Protein AF-A0A364N208-F1 (afdb_monomer)

InterPro domains:
  IPR002056 Protein import receptor MAS20 [PF02064] (14-140)
  IPR002056 Protein import receptor MAS20 [PIRSF037707] (5-140)
  IPR002056 Protein import receptor MAS20 [PR00351] (25-46)
  IPR002056 Protein import receptor MAS20 [PR00351] (81-103)
  IPR002056 Protein import receptor MAS20 [PR00351] (119-139)
  IPR002056 Protein import receptor MAS20 [PTHR12430] (9-140)
  IPR023392 Mitochondrial outer membrane translocase complex, Tom20 domain superfamily [G3DSA:1.20.960.10] (82-142)
  IPR023392 Mitochondrial outer membrane translocase complex, Tom20 domain superfamily [SSF47157] (77-140)

S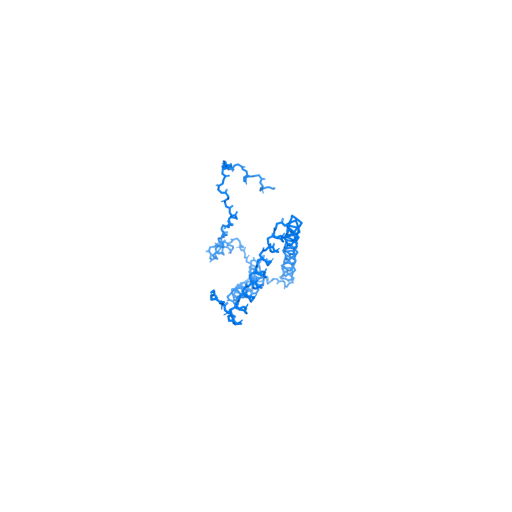olvent-accessible surface area (backbone atoms only — not comparable to full-atom values): 10044 Å² total; per-residue (Å²): 133,87,81,80,78,76,53,70,67,58,55,50,51,53,52,52,52,50,53,53,48,52,50,52,52,48,52,53,50,50,52,51,55,57,73,68,34,69,66,55,55,51,48,53,53,52,49,52,54,47,52,53,48,50,54,49,53,49,52,49,50,51,52,52,50,51,53,49,54,52,50,52,55,51,50,53,62,59,71,71,60,78,72,83,49,72,72,54,31,54,55,49,32,55,50,27,46,53,49,19,53,52,30,59,75,69,69,48,64,68,68,60,25,49,48,25,48,50,54,30,48,71,68,43,96,56,47,70,59,56,51,57,48,48,70,70,71,49,84,76,81,71,77,74,72,78,78,70,83,69,83,75,92,70,88,72,86,88,67,85,74,67,77,73,70,84,78,120

Foldseek 3Di:
DDDPDDDVVNVVVVVVVVVVVVVVVVVVVVVVVCVPDPVNVVVVVVVVVVVVVVVVVVVVVVVVVVVVVLVVLLVVLVVVPDDPDPVVLVVLLVVLQVVLVVCVVVVHDPSSSVSSVVNSLVSDPCNVVVVVVCVVPPDPPPPPPPPPPDPPPDDDDDDPPPVPPVPD

Mean predicted aligned error: 15.62 Å

Structure (mmCIF, N/CA/C/O backbone):
data_AF-A0A364N208-F1
#
_entry.id   AF-A0A364N208-F1
#
loop_
_atom_site.group_PDB
_atom_site.id
_atom_site.type_symbol
_atom_site.label_atom_id
_atom_site.label_alt_id
_atom_site.label_comp_id
_atom_site.label_asym_id
_atom_site.label_entity_id
_atom_site.label_seq_id
_atom_site.pdbx_PDB_ins_code
_atom_site.Cartn_x
_atom_site.Cartn_y
_atom_site.Cartn_z
_atom_site.occupancy
_atom_site.B_iso_or_equiv
_atom_site.auth_seq_id
_atom_site.auth_comp_id
_atom_site.auth_asym_id
_atom_site.auth_atom_id
_atom_site.pdbx_PDB_model_num
ATOM 1 N N . MET A 1 1 ? 58.138 6.896 -62.615 1.00 45.09 1 MET A N 1
ATOM 2 C CA . MET A 1 1 ? 56.776 6.759 -62.057 1.00 45.09 1 MET A CA 1
ATOM 3 C C . MET A 1 1 ? 56.851 5.708 -60.963 1.00 45.09 1 MET A C 1
ATOM 5 O O . MET A 1 1 ? 56.991 4.535 -61.278 1.00 45.09 1 MET A O 1
ATOM 9 N N . SER A 1 2 ? 56.922 6.116 -59.697 1.00 47.94 2 SER A N 1
ATOM 10 C CA . SER A 1 2 ? 57.030 5.168 -58.583 1.00 47.94 2 SER A CA 1
ATOM 11 C C . SER A 1 2 ? 55.681 4.480 -58.386 1.00 47.94 2 SER A C 1
ATOM 13 O O . SER A 1 2 ? 54.721 5.122 -57.970 1.00 47.94 2 SER A O 1
ATOM 15 N N . ASN A 1 3 ? 55.597 3.189 -58.714 1.00 60.81 3 ASN A N 1
ATOM 16 C CA . ASN A 1 3 ? 54.433 2.368 -58.396 1.00 60.81 3 ASN A CA 1
ATOM 17 C C . ASN A 1 3 ? 54.432 2.088 -56.891 1.00 60.81 3 ASN A C 1
ATOM 19 O O . ASN A 1 3 ? 55.186 1.250 -56.396 1.00 60.81 3 ASN A O 1
ATOM 23 N N . SER A 1 4 ? 53.593 2.813 -56.159 1.00 63.38 4 SER A N 1
ATOM 24 C CA .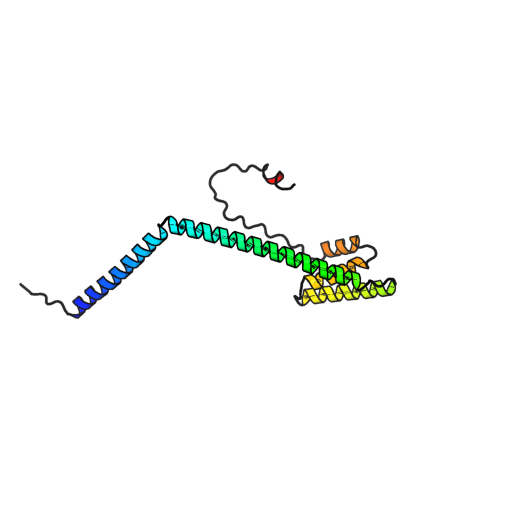 SER A 1 4 ? 53.337 2.592 -54.739 1.00 63.38 4 SER A CA 1
ATOM 25 C C . SER A 1 4 ? 52.598 1.264 -54.555 1.00 63.38 4 SER A C 1
ATOM 27 O O . SER A 1 4 ? 51.374 1.211 -54.647 1.00 63.38 4 SER A O 1
ATOM 29 N N . SER A 1 5 ? 53.330 0.173 -54.321 1.00 74.88 5 SER A N 1
ATOM 30 C CA . SER A 1 5 ? 52.723 -1.111 -53.956 1.00 74.88 5 SER A CA 1
ATOM 31 C C . SER A 1 5 ? 52.086 -0.992 -52.569 1.00 74.88 5 SER A C 1
ATOM 33 O O . SER A 1 5 ? 52.776 -0.797 -51.563 1.00 74.88 5 SER A O 1
ATOM 35 N N . LEU A 1 6 ? 50.755 -1.042 -52.515 1.00 76.88 6 LEU A N 1
ATOM 36 C CA . LEU A 1 6 ? 50.007 -0.986 -51.263 1.00 76.88 6 LEU A CA 1
ATOM 37 C C . LEU A 1 6 ? 50.235 -2.279 -50.476 1.00 76.88 6 LEU A C 1
ATOM 39 O O . LEU A 1 6 ? 50.063 -3.381 -50.995 1.00 76.88 6 LEU A O 1
ATOM 43 N N . LYS A 1 7 ? 50.606 -2.147 -49.198 1.00 85.62 7 LYS A N 1
ATOM 44 C CA . LYS A 1 7 ? 50.814 -3.304 -48.322 1.00 85.62 7 LYS A CA 1
ATOM 45 C C . LYS A 1 7 ? 49.480 -4.046 -48.135 1.00 85.62 7 LYS A C 1
ATOM 47 O O . LYS A 1 7 ? 48.461 -3.391 -47.904 1.00 85.62 7 LYS A O 1
ATOM 52 N N . PRO A 1 8 ? 49.466 -5.390 -48.131 1.00 86.44 8 PRO A N 1
ATOM 53 C CA . PRO A 1 8 ? 48.236 -6.169 -47.949 1.00 86.44 8 PRO A CA 1
ATOM 54 C C . PRO A 1 8 ? 47.525 -5.844 -46.625 1.00 86.44 8 PRO A C 1
ATOM 56 O O . PRO A 1 8 ? 46.301 -5.823 -46.572 1.00 86.44 8 PRO A O 1
ATOM 59 N N . SER A 1 9 ? 48.278 -5.480 -45.580 1.00 83.06 9 SER A N 1
ATOM 60 C CA . SER A 1 9 ? 47.727 -4.990 -44.307 1.00 83.06 9 SER A CA 1
ATOM 61 C C . SER A 1 9 ? 46.915 -3.696 -44.461 1.00 83.06 9 SER A C 1
ATOM 63 O O . SER A 1 9 ? 45.871 -3.553 -43.832 1.00 83.06 9 SER A O 1
ATOM 65 N N . THR A 1 10 ? 47.339 -2.775 -45.331 1.00 87.19 10 THR A N 1
ATOM 66 C CA . THR A 1 10 ? 46.607 -1.533 -45.615 1.00 87.19 10 THR A CA 1
ATOM 67 C C . THR A 1 10 ? 45.297 -1.827 -46.346 1.00 87.19 10 THR A C 1
ATOM 69 O O . THR A 1 10 ? 44.264 -1.262 -46.003 1.00 87.19 10 THR A O 1
ATOM 72 N N . ILE A 1 11 ? 45.311 -2.764 -47.297 1.00 87.38 11 ILE A N 1
ATOM 73 C CA . ILE A 1 11 ? 44.108 -3.207 -48.018 1.00 87.38 11 ILE A CA 1
ATOM 74 C C . ILE A 1 11 ? 43.132 -3.915 -47.058 1.00 87.38 11 ILE A C 1
ATOM 76 O O . ILE A 1 11 ? 41.927 -3.653 -47.085 1.00 87.38 11 ILE A O 1
ATOM 80 N N . ALA A 1 12 ? 43.645 -4.759 -46.158 1.00 89.38 12 ALA A N 1
ATOM 81 C CA . ALA A 1 12 ? 42.855 -5.426 -45.124 1.00 89.38 12 ALA A CA 1
ATOM 82 C C . ALA A 1 12 ? 42.233 -4.430 -44.127 1.00 89.38 12 ALA A C 1
ATOM 84 O O . ALA A 1 12 ? 41.058 -4.541 -43.791 1.00 89.38 12 ALA A O 1
ATOM 85 N N . ALA A 1 13 ? 42.983 -3.412 -43.696 1.00 91.44 13 ALA A N 1
ATOM 86 C CA . ALA A 1 13 ? 42.472 -2.386 -42.789 1.00 91.44 13 ALA A CA 1
ATOM 87 C C . ALA A 1 13 ? 41.362 -1.539 -43.436 1.00 91.44 13 ALA A C 1
ATOM 89 O O . ALA A 1 13 ? 40.341 -1.269 -42.804 1.00 91.44 13 ALA A O 1
ATOM 90 N N . ILE A 1 14 ? 41.524 -1.160 -44.708 1.00 92.50 14 ILE A N 1
ATOM 91 C CA . ILE A 1 14 ? 40.523 -0.378 -45.452 1.00 92.50 14 ILE A CA 1
ATOM 92 C C . ILE A 1 14 ? 39.245 -1.199 -45.686 1.00 92.50 14 ILE A C 1
ATOM 94 O O . ILE A 1 14 ? 38.136 -0.698 -45.491 1.00 92.50 14 ILE A O 1
ATOM 98 N N . SER A 1 15 ? 39.377 -2.471 -46.065 1.00 92.94 15 SER A N 1
ATOM 99 C CA . SER A 1 15 ? 38.221 -3.359 -46.263 1.00 92.94 15 SER A CA 1
ATOM 100 C C . SER A 1 15 ? 37.484 -3.651 -44.952 1.00 92.94 15 SER A C 1
ATOM 102 O O . SER A 1 15 ? 36.264 -3.524 -44.895 1.00 92.94 15 SER A O 1
ATOM 104 N N . ALA A 1 16 ? 38.198 -3.938 -43.862 1.00 94.19 16 ALA A N 1
ATOM 105 C CA . ALA A 1 16 ? 37.573 -4.117 -42.553 1.00 94.19 16 ALA A CA 1
ATOM 106 C C . ALA A 1 16 ? 36.871 -2.833 -42.070 1.00 94.19 16 ALA A C 1
ATOM 108 O O . ALA A 1 16 ? 35.726 -2.881 -41.617 1.00 94.19 16 ALA A O 1
ATOM 109 N N . GLY A 1 17 ? 37.517 -1.672 -42.223 1.00 95.50 17 GLY A N 1
ATOM 110 C CA . GLY A 1 17 ? 36.953 -0.379 -41.829 1.00 95.50 17 GLY A CA 1
ATOM 111 C C . GLY A 1 17 ? 35.680 -0.014 -42.598 1.00 95.50 17 GLY A C 1
ATOM 112 O O . GLY A 1 17 ? 34.718 0.477 -42.005 1.00 95.50 17 GLY A O 1
ATOM 113 N N . THR A 1 18 ? 35.631 -0.302 -43.900 1.00 95.88 18 THR A N 1
ATOM 114 C CA . THR A 1 18 ? 34.440 -0.054 -44.733 1.00 95.88 18 THR A CA 1
ATOM 115 C C . THR A 1 18 ? 33.279 -0.977 -44.375 1.00 95.88 18 THR A C 1
ATOM 117 O O . THR A 1 18 ? 32.148 -0.501 -44.286 1.00 95.88 18 THR A O 1
ATOM 120 N N . ILE A 1 19 ? 33.541 -2.254 -44.078 1.00 96.62 19 ILE A N 1
ATOM 121 C CA . ILE A 1 19 ? 32.506 -3.198 -43.628 1.00 96.62 19 ILE A CA 1
ATOM 122 C C . ILE A 1 19 ? 31.909 -2.747 -42.291 1.00 96.62 19 ILE A C 1
ATOM 124 O O . ILE A 1 19 ? 30.689 -2.630 -42.174 1.00 96.62 19 ILE A O 1
ATOM 128 N N . VAL A 1 20 ? 32.747 -2.438 -41.297 1.00 97.50 20 VAL A N 1
ATOM 129 C CA . VAL A 1 20 ? 32.278 -1.978 -39.977 1.00 97.50 20 VAL A CA 1
ATOM 130 C C . VAL A 1 20 ? 31.464 -0.691 -40.110 1.00 97.50 20 VAL A C 1
ATOM 132 O O . VAL A 1 20 ? 30.376 -0.584 -39.544 1.00 97.50 20 VAL A O 1
ATOM 135 N N . THR A 1 21 ? 31.943 0.263 -40.910 1.00 97.12 21 THR A N 1
ATOM 136 C CA . THR A 1 21 ? 31.233 1.527 -41.148 1.00 97.12 21 THR A CA 1
ATOM 137 C C . THR A 1 21 ? 29.896 1.298 -41.853 1.00 97.12 21 THR A C 1
ATOM 139 O O . THR A 1 21 ? 28.891 1.889 -41.462 1.00 97.12 21 THR A O 1
ATOM 142 N N . GLY A 1 22 ? 29.851 0.406 -42.847 1.00 97.38 22 GLY A N 1
ATOM 143 C CA . GLY A 1 22 ? 28.621 0.032 -43.544 1.00 97.38 22 GLY A CA 1
ATOM 144 C C . GLY A 1 22 ? 27.585 -0.605 -42.615 1.00 97.38 22 GLY A C 1
ATOM 145 O O . GLY A 1 22 ? 26.410 -0.241 -42.666 1.00 97.38 22 GLY A O 1
ATOM 146 N N . LEU A 1 23 ? 28.013 -1.492 -41.711 1.00 97.31 23 LEU A N 1
ATOM 147 C CA . LEU A 1 23 ? 27.133 -2.111 -40.715 1.00 97.31 23 LEU A CA 1
ATOM 148 C C . LEU A 1 23 ? 26.586 -1.090 -39.712 1.00 97.31 23 LEU A C 1
ATOM 150 O O . LEU A 1 23 ? 25.389 -1.098 -39.428 1.00 97.31 23 LEU A O 1
ATOM 154 N N . LEU A 1 24 ? 27.431 -0.186 -39.208 1.00 97.56 24 LEU A N 1
ATOM 155 C CA . LEU A 1 24 ? 27.001 0.876 -38.295 1.00 97.56 24 LEU A CA 1
ATOM 156 C C . LEU A 1 24 ? 26.032 1.851 -38.972 1.00 97.56 24 LEU A C 1
ATOM 158 O O . LEU A 1 24 ? 24.998 2.190 -38.395 1.00 97.56 24 LEU A O 1
ATOM 162 N N . ALA A 1 25 ? 26.324 2.258 -40.210 1.00 96.81 25 ALA A N 1
ATOM 163 C CA . ALA A 1 25 ? 25.441 3.113 -40.994 1.00 96.81 25 ALA A CA 1
ATOM 164 C C . ALA A 1 25 ? 24.083 2.437 -41.248 1.00 96.81 25 ALA A C 1
ATOM 166 O O . ALA A 1 25 ? 23.039 3.073 -41.093 1.00 96.81 25 ALA A O 1
ATOM 167 N N . TYR A 1 26 ? 24.076 1.139 -41.571 1.00 95.56 26 TYR A N 1
ATOM 168 C CA . TYR A 1 26 ? 22.840 0.379 -41.753 1.00 95.56 26 TYR A CA 1
ATOM 169 C C . TYR A 1 26 ? 22.052 0.228 -40.448 1.00 95.56 26 TYR A C 1
ATOM 171 O O . TYR A 1 26 ? 20.839 0.423 -40.448 1.00 95.56 26 TYR A O 1
ATOM 179 N N . ALA A 1 27 ? 22.718 -0.055 -39.325 1.00 95.88 27 ALA A N 1
ATOM 180 C CA . ALA A 1 27 ? 22.072 -0.140 -38.018 1.00 95.88 27 ALA A CA 1
ATOM 181 C C . ALA A 1 27 ? 21.419 1.195 -37.619 1.00 95.88 27 ALA A C 1
ATOM 183 O O . ALA A 1 27 ? 20.265 1.211 -37.186 1.00 95.88 27 ALA A O 1
ATOM 184 N N . ALA A 1 28 ? 22.115 2.318 -37.833 1.00 95.69 28 ALA A N 1
ATOM 185 C CA . ALA A 1 28 ? 21.576 3.654 -37.591 1.00 95.69 28 ALA A CA 1
ATOM 186 C C . ALA A 1 28 ? 20.379 3.972 -38.508 1.00 95.69 28 ALA A C 1
ATOM 188 O O . ALA A 1 28 ? 19.349 4.454 -38.032 1.00 95.69 28 ALA A O 1
ATOM 189 N N . TYR A 1 29 ? 20.473 3.658 -39.806 1.00 94.19 29 TYR A N 1
ATOM 190 C CA . TYR A 1 29 ? 19.366 3.821 -40.755 1.00 94.19 29 TYR A CA 1
ATOM 191 C C . TYR A 1 29 ? 18.151 2.968 -40.372 1.00 94.19 29 TYR A C 1
ATOM 193 O O . TYR A 1 29 ? 17.017 3.449 -40.387 1.00 94.19 29 TYR A O 1
ATOM 201 N N . PHE A 1 30 ? 18.377 1.706 -40.011 1.00 93.50 30 PHE A N 1
ATOM 202 C CA . PHE A 1 30 ? 17.318 0.783 -39.627 1.00 93.50 30 PHE A CA 1
ATOM 203 C C . PHE A 1 30 ? 16.607 1.243 -38.349 1.00 93.50 30 PHE A C 1
ATOM 205 O O . PHE A 1 30 ? 15.375 1.257 -38.304 1.00 93.50 30 PHE A O 1
ATOM 212 N N . ASP A 1 31 ? 17.356 1.695 -37.338 1.00 91.38 31 ASP A N 1
ATOM 213 C CA . ASP A 1 31 ? 16.768 2.244 -36.115 1.00 91.38 31 ASP A CA 1
ATOM 214 C C . ASP A 1 31 ? 15.987 3.541 -36.389 1.00 91.38 31 ASP A C 1
ATOM 216 O O . ASP A 1 31 ? 14.873 3.705 -35.887 1.00 91.38 31 ASP A O 1
ATOM 220 N N . TYR A 1 32 ? 16.493 4.419 -37.265 1.00 90.00 32 TYR A N 1
ATOM 221 C CA . TYR A 1 32 ? 15.770 5.613 -37.714 1.00 90.00 32 TYR A CA 1
ATOM 222 C C . TYR A 1 32 ? 14.461 5.258 -38.432 1.00 90.00 32 TYR A C 1
ATOM 224 O O . TYR A 1 32 ? 13.406 5.811 -38.110 1.00 90.00 32 TYR A O 1
ATOM 232 N N . LYS A 1 33 ? 14.493 4.310 -39.374 1.00 87.31 33 LYS A N 1
ATOM 233 C CA . LYS A 1 33 ? 13.303 3.857 -40.108 1.00 87.31 33 LYS A CA 1
ATOM 234 C C . LYS A 1 33 ? 12.261 3.258 -39.163 1.00 87.31 33 LYS A C 1
ATOM 236 O O . LYS A 1 33 ? 11.085 3.590 -39.269 1.00 87.31 33 LYS A O 1
ATOM 241 N N . ARG A 1 34 ? 12.693 2.445 -38.193 1.00 83.06 34 ARG A N 1
ATOM 242 C CA . ARG A 1 34 ? 11.816 1.851 -37.175 1.00 83.06 34 ARG A CA 1
ATOM 243 C C . ARG A 1 34 ? 11.177 2.903 -36.262 1.00 83.06 34 ARG A C 1
ATOM 245 O O . ARG A 1 34 ? 9.989 2.810 -35.971 1.00 83.06 34 ARG A O 1
ATOM 252 N N . ARG A 1 35 ? 11.934 3.909 -35.808 1.00 78.62 35 ARG A N 1
ATOM 253 C CA . ARG A 1 35 ? 11.428 4.957 -34.895 1.00 78.62 35 ARG A CA 1
ATOM 254 C C . ARG A 1 35 ? 10.464 5.940 -35.565 1.00 78.62 35 ARG A C 1
ATOM 256 O O . ARG A 1 35 ? 9.604 6.496 -34.881 1.00 78.62 35 ARG A O 1
ATOM 263 N N . ASN A 1 36 ? 10.590 6.150 -36.875 1.00 79.88 36 ASN A N 1
ATOM 264 C CA . ASN A 1 36 ? 9.735 7.067 -37.634 1.00 79.88 36 ASN A CA 1
ATOM 265 C C . ASN A 1 36 ? 8.495 6.402 -38.252 1.00 79.88 36 ASN A C 1
ATOM 267 O O . ASN A 1 36 ? 7.677 7.102 -38.849 1.00 79.88 36 ASN A O 1
ATOM 271 N N . ASP A 1 37 ? 8.309 5.089 -38.083 1.00 85.25 37 ASP A N 1
ATOM 272 C CA . ASP A 1 37 ? 7.117 4.398 -38.569 1.00 85.25 37 ASP A CA 1
ATOM 273 C C . ASP A 1 37 ? 5.866 4.802 -37.745 1.00 85.25 37 ASP A C 1
ATOM 275 O O . ASP A 1 37 ? 5.812 4.595 -36.522 1.00 85.25 37 ASP A O 1
ATOM 279 N N . PRO A 1 38 ? 4.828 5.385 -38.375 1.00 81.69 38 PRO A N 1
ATOM 280 C CA . PRO A 1 38 ? 3.611 5.801 -37.680 1.00 81.69 38 PRO A CA 1
ATOM 281 C C . PRO A 1 38 ? 2.798 4.619 -37.127 1.00 81.69 38 PRO A C 1
ATOM 283 O O . PRO A 1 38 ? 2.073 4.785 -36.142 1.00 81.69 38 PRO A O 1
ATOM 286 N N . GLY A 1 39 ? 2.907 3.432 -37.727 1.00 83.38 39 GLY A N 1
ATOM 287 C CA . GLY A 1 39 ? 2.285 2.197 -37.259 1.00 83.38 39 GLY A CA 1
ATOM 288 C C . GLY A 1 39 ? 2.865 1.738 -35.925 1.00 83.38 39 GLY A C 1
ATOM 289 O O . GLY A 1 39 ? 2.104 1.444 -35.003 1.00 83.38 39 GLY A O 1
ATOM 290 N N . PHE A 1 40 ? 4.190 1.788 -35.769 1.00 81.00 40 PHE A N 1
ATOM 291 C CA . PHE A 1 40 ? 4.864 1.423 -34.518 1.00 81.00 40 PHE A CA 1
ATOM 292 C C . PHE A 1 40 ? 4.442 2.328 -33.350 1.00 81.00 40 PHE A C 1
ATOM 294 O O . PHE A 1 40 ? 4.102 1.854 -32.266 1.00 81.00 40 PHE A O 1
ATOM 301 N N . ARG A 1 41 ? 4.341 3.643 -33.584 1.00 82.00 41 ARG A N 1
ATOM 302 C CA . ARG A 1 41 ? 3.866 4.599 -32.565 1.00 82.00 41 ARG A CA 1
ATOM 303 C C . ARG A 1 41 ? 2.407 4.362 -32.176 1.00 82.00 41 ARG A C 1
ATOM 305 O O . ARG A 1 41 ? 2.052 4.519 -31.008 1.00 82.00 41 ARG A O 1
ATOM 312 N N . LYS A 1 42 ? 1.551 4.003 -33.139 1.00 85.69 42 LYS A N 1
ATOM 313 C CA . LYS A 1 42 ? 0.149 3.642 -32.872 1.00 85.69 42 LYS A CA 1
ATOM 314 C C . LYS A 1 42 ? 0.055 2.362 -32.041 1.00 85.69 42 LYS A C 1
ATOM 316 O O . LYS A 1 42 ? -0.744 2.325 -31.110 1.00 85.69 42 LYS A O 1
ATOM 321 N N . GLN A 1 43 ? 0.880 1.358 -32.339 1.00 85.69 43 GLN A N 1
ATOM 322 C CA . GLN A 1 43 ? 0.947 0.121 -31.560 1.00 85.69 43 GLN A CA 1
ATOM 323 C C . GLN A 1 43 ? 1.422 0.389 -30.129 1.00 85.69 43 GLN A C 1
ATOM 325 O O . GLN A 1 43 ? 0.718 0.011 -29.204 1.00 85.69 43 GLN A O 1
ATOM 330 N N . LEU A 1 44 ? 2.505 1.150 -29.926 1.00 86.12 44 LEU A N 1
ATOM 331 C CA . LEU A 1 44 ? 2.975 1.517 -28.581 1.00 86.12 44 LEU A CA 1
ATOM 332 C C . LEU A 1 44 ? 1.909 2.236 -27.747 1.00 86.12 44 LEU A C 1
ATOM 334 O O . LEU A 1 44 ? 1.735 1.922 -26.577 1.00 86.12 44 LEU A O 1
ATOM 338 N N . LYS A 1 45 ? 1.159 3.171 -28.345 1.00 85.75 45 LYS A N 1
ATOM 339 C CA . LYS A 1 45 ? 0.044 3.844 -27.656 1.00 85.75 45 LYS A CA 1
ATOM 340 C C . LYS A 1 45 ? -1.100 2.888 -27.318 1.00 85.75 45 LYS A C 1
ATOM 342 O O . LYS A 1 45 ? -1.757 3.052 -26.294 1.00 85.75 45 LYS A O 1
ATOM 347 N N . LYS A 1 46 ? -1.384 1.924 -28.197 1.00 91.38 46 LYS A N 1
ATOM 348 C CA . LYS A 1 46 ? -2.427 0.919 -27.968 1.00 91.38 46 LYS A CA 1
ATOM 349 C C . LYS A 1 46 ? -2.024 -0.031 -26.841 1.00 91.38 46 LYS A C 1
ATOM 351 O O . LYS A 1 46 ? -2.846 -0.278 -25.965 1.00 91.38 46 LYS A O 1
ATOM 356 N N . GLU A 1 47 ? -0.780 -0.503 -26.853 1.00 88.62 47 GLU A N 1
ATOM 357 C CA . GLU A 1 47 ? -0.225 -1.362 -25.807 1.00 88.62 47 GLU A CA 1
ATOM 358 C C . GLU A 1 47 ? -0.131 -0.615 -24.474 1.00 88.62 47 GLU A C 1
ATOM 360 O O . GLU A 1 47 ? -0.651 -1.120 -23.488 1.00 88.62 47 GLU A O 1
ATOM 365 N N . SER A 1 48 ? 0.379 0.626 -24.434 1.00 86.81 48 SER A N 1
ATOM 366 C CA . SER A 1 48 ? 0.434 1.397 -23.178 1.00 86.81 48 SER A CA 1
ATOM 367 C C . SER A 1 48 ? -0.956 1.590 -22.576 1.00 86.81 48 SER A C 1
ATOM 369 O O . SER A 1 48 ? -1.160 1.338 -21.394 1.00 86.81 48 SER A O 1
ATOM 371 N N . LYS A 1 49 ? -1.950 1.946 -23.400 1.00 90.44 49 LYS A N 1
ATOM 372 C CA . LYS A 1 49 ? -3.337 2.095 -22.952 1.00 90.44 49 LYS A CA 1
ATOM 373 C C . LYS A 1 49 ? -3.929 0.772 -22.468 1.00 90.44 49 LYS A C 1
ATOM 375 O O . LYS A 1 49 ? -4.771 0.776 -21.573 1.00 90.44 49 LYS A O 1
ATOM 380 N N . ARG A 1 50 ? -3.542 -0.354 -23.072 1.00 90.12 50 ARG A N 1
ATOM 381 C CA . ARG A 1 50 ? -3.979 -1.685 -22.645 1.00 90.12 50 ARG A CA 1
ATOM 382 C C . ARG A 1 50 ? -3.358 -2.054 -21.303 1.00 90.12 50 ARG A C 1
ATOM 384 O O . ARG A 1 50 ? -4.106 -2.446 -20.420 1.00 90.12 50 ARG A O 1
ATOM 391 N N . THR A 1 51 ? -2.054 -1.855 -21.128 1.00 86.94 51 THR A N 1
ATOM 392 C CA . THR A 1 51 ? -1.359 -2.100 -19.858 1.00 86.94 51 THR A CA 1
ATOM 393 C C . THR A 1 51 ? -1.887 -1.195 -18.750 1.00 86.94 51 THR A C 1
ATOM 395 O O . THR A 1 51 ? -2.126 -1.666 -17.650 1.00 86.94 51 THR A O 1
ATOM 398 N N . GLU A 1 52 ? -2.156 0.082 -19.033 1.00 88.50 52 GLU A N 1
ATOM 399 C CA . GLU A 1 52 ? -2.775 0.993 -18.061 1.00 88.50 52 GLU A CA 1
ATOM 400 C C . GLU A 1 52 ? -4.188 0.551 -17.665 1.00 88.50 52 GLU A C 1
ATOM 402 O O . GLU A 1 52 ? -4.562 0.670 -16.503 1.00 88.50 52 GLU A O 1
ATOM 407 N N . ARG A 1 53 ? -4.991 0.054 -18.615 1.00 85.50 53 ARG A N 1
ATOM 408 C CA . ARG A 1 53 ? -6.322 -0.498 -18.319 1.00 85.50 53 ARG A CA 1
ATOM 409 C C . ARG A 1 53 ? -6.227 -1.769 -17.488 1.00 85.50 53 ARG A C 1
ATOM 411 O O . ARG A 1 53 ? -6.902 -1.848 -16.476 1.00 85.50 53 ARG A O 1
ATOM 418 N N . GLN A 1 54 ? -5.347 -2.692 -17.865 1.00 87.25 54 GLN A N 1
ATOM 419 C CA . GLN A 1 54 ? -5.104 -3.924 -17.116 1.00 87.25 54 GLN A CA 1
ATOM 420 C C . GLN A 1 54 ? -4.615 -3.623 -15.700 1.00 87.25 54 GLN A C 1
ATOM 422 O O . GLN A 1 54 ? -5.192 -4.128 -14.753 1.00 87.25 54 GLN A O 1
ATOM 427 N N . ALA A 1 55 ? -3.655 -2.713 -15.530 1.00 85.62 55 ALA A N 1
ATOM 428 C CA . ALA A 1 55 ? -3.178 -2.307 -14.210 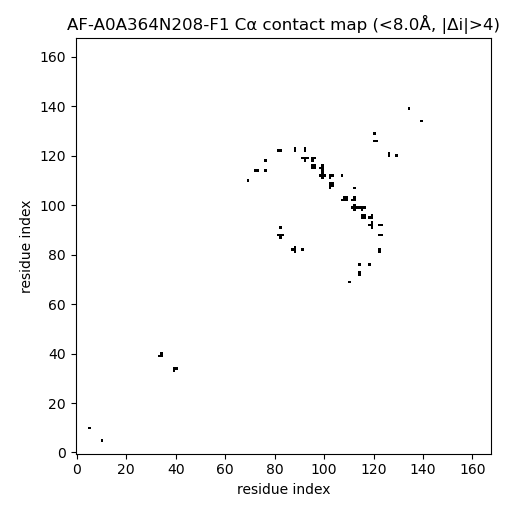1.00 85.62 55 ALA A CA 1
ATOM 429 C C . ALA A 1 55 ? -4.282 -1.660 -13.356 1.00 85.62 55 ALA A C 1
ATOM 431 O O . ALA A 1 55 ? -4.322 -1.859 -12.146 1.00 85.62 55 ALA A O 1
ATOM 432 N N . LYS A 1 56 ? -5.191 -0.886 -13.967 1.00 83.12 56 LYS A N 1
ATOM 433 C CA . LYS A 1 56 ? -6.353 -0.320 -13.265 1.00 83.12 56 LYS A CA 1
ATOM 434 C C . LYS A 1 56 ? -7.364 -1.392 -12.871 1.00 83.12 56 LYS A C 1
ATOM 436 O O . LYS A 1 56 ? -7.815 -1.380 -11.735 1.00 83.12 56 LYS A O 1
ATOM 441 N N . GLU A 1 57 ? -7.698 -2.295 -13.786 1.00 85.56 57 GLU A N 1
ATOM 442 C CA . GLU A 1 57 ? -8.613 -3.414 -13.541 1.00 85.56 57 GLU A CA 1
ATOM 443 C C . GLU A 1 57 ? -8.052 -4.356 -12.465 1.00 85.56 57 GLU A C 1
ATOM 445 O O . GLU A 1 57 ? -8.779 -4.748 -11.560 1.00 85.56 57 GLU A O 1
ATOM 450 N N . GLU A 1 58 ? -6.750 -4.652 -12.497 1.00 81.06 58 GLU A N 1
ATOM 451 C CA . GLU A 1 58 ? -6.048 -5.426 -11.469 1.00 81.06 58 GLU A CA 1
ATOM 452 C C . GLU A 1 58 ? -6.040 -4.699 -10.122 1.00 81.06 58 GLU A C 1
ATOM 454 O O . GLU A 1 58 ? -6.340 -5.314 -9.104 1.00 81.06 58 GLU A O 1
ATOM 459 N N . ALA A 1 59 ? -5.759 -3.393 -10.092 1.00 79.88 59 ALA A N 1
ATOM 460 C CA . ALA A 1 59 ? -5.806 -2.610 -8.858 1.00 79.88 59 ALA A CA 1
ATOM 461 C C . ALA A 1 59 ? -7.227 -2.532 -8.272 1.00 79.88 59 ALA A C 1
ATOM 463 O O . ALA A 1 59 ? -7.402 -2.590 -7.054 1.00 79.88 59 ALA A O 1
ATOM 464 N N . GLU A 1 60 ? -8.253 -2.420 -9.118 1.00 81.31 60 GLU A N 1
ATOM 465 C CA . GLU A 1 60 ? -9.653 -2.426 -8.692 1.00 81.31 60 GLU A CA 1
ATOM 466 C C . GLU A 1 60 ? -10.082 -3.809 -8.189 1.00 81.31 60 GLU A C 1
ATOM 468 O O . GLU A 1 60 ? -10.706 -3.902 -7.130 1.00 81.31 60 GLU A O 1
ATOM 473 N N . ALA A 1 61 ? -9.693 -4.883 -8.883 1.00 81.00 61 ALA A N 1
ATOM 474 C CA . ALA A 1 61 ? -9.941 -6.259 -8.464 1.00 81.00 61 ALA A CA 1
ATOM 475 C C . ALA A 1 61 ? -9.249 -6.571 -7.130 1.00 81.00 61 ALA A C 1
ATOM 477 O O . ALA A 1 61 ? -9.905 -7.037 -6.200 1.00 81.00 61 ALA A O 1
ATOM 478 N N . GLN A 1 62 ? -7.969 -6.217 -6.987 1.00 75.62 62 GLN A N 1
ATOM 479 C CA . GLN A 1 62 ? -7.227 -6.345 -5.730 1.00 75.62 62 GLN A CA 1
ATOM 480 C C . GLN A 1 62 ? -7.876 -5.521 -4.615 1.00 75.62 62 GLN A C 1
ATOM 482 O O . GLN A 1 62 ? -8.039 -6.010 -3.500 1.00 75.62 62 GLN A O 1
ATOM 487 N N . GLY A 1 63 ? -8.310 -4.291 -4.902 1.00 77.12 63 GLY A N 1
ATOM 488 C CA . GLY A 1 63 ? -9.029 -3.462 -3.937 1.00 77.12 63 GLY A CA 1
ATOM 489 C C . GLY A 1 63 ? -10.373 -4.069 -3.518 1.00 77.12 63 GLY A C 1
ATOM 490 O O . GLY A 1 63 ? -10.758 -3.977 -2.352 1.00 77.12 63 GLY A O 1
ATOM 491 N N . ALA A 1 64 ? -11.091 -4.711 -4.441 1.00 78.56 64 ALA A N 1
ATOM 492 C CA . ALA A 1 64 ? -12.339 -5.410 -4.152 1.00 78.56 64 ALA A CA 1
ATOM 493 C C . ALA A 1 64 ? -12.108 -6.684 -3.322 1.00 78.56 64 ALA A C 1
ATOM 495 O O . ALA A 1 64 ? -12.856 -6.928 -2.376 1.00 78.56 64 ALA A O 1
ATOM 496 N N . GLU A 1 65 ? -11.074 -7.466 -3.630 1.00 80.88 65 GLU A N 1
ATOM 497 C CA . G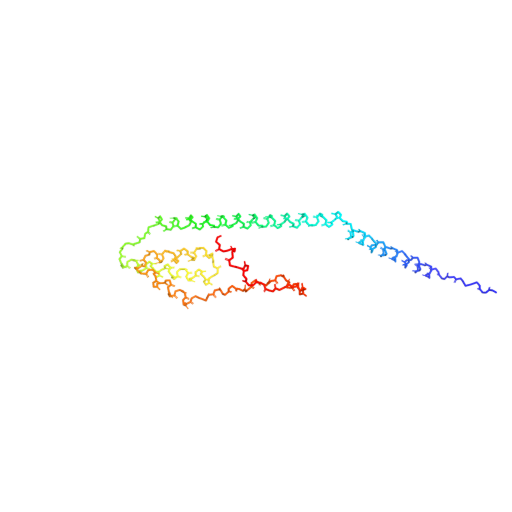LU A 1 65 ? -10.684 -8.652 -2.861 1.00 80.88 65 GLU A CA 1
ATOM 498 C C . GLU A 1 65 ? -10.220 -8.291 -1.450 1.00 80.88 65 GLU A C 1
ATOM 500 O O . GLU A 1 65 ? -10.715 -8.870 -0.486 1.00 80.88 65 GLU A O 1
ATOM 505 N N . GLN A 1 66 ? -9.377 -7.264 -1.300 1.00 76.88 66 GLN A N 1
ATOM 506 C CA . GLN A 1 66 ? -8.964 -6.754 0.011 1.00 76.88 66 GLN A CA 1
ATOM 507 C C . GLN A 1 66 ? -10.172 -6.309 0.840 1.00 76.88 66 GLN A C 1
ATOM 509 O O . GLN A 1 66 ? -10.292 -6.672 2.006 1.00 76.88 66 GLN A O 1
ATOM 514 N N . LYS A 1 67 ? -11.120 -5.575 0.240 1.00 77.38 67 LYS A N 1
ATOM 515 C CA . LYS A 1 67 ? -12.360 -5.181 0.930 1.00 77.38 67 LYS A CA 1
ATOM 516 C C . LYS A 1 67 ? -13.195 -6.385 1.365 1.00 77.38 67 LYS A C 1
ATOM 518 O O . LYS A 1 67 ? -13.789 -6.332 2.439 1.00 77.38 67 LYS A O 1
ATOM 523 N N . LYS A 1 68 ? -13.271 -7.444 0.551 1.00 82.12 68 LYS A N 1
ATOM 524 C CA . LYS A 1 68 ? -13.975 -8.685 0.914 1.00 82.12 68 LYS A CA 1
ATOM 525 C C . LYS A 1 68 ? -13.279 -9.399 2.072 1.00 82.12 68 LYS A C 1
ATOM 527 O O . LYS A 1 68 ? -13.951 -9.709 3.046 1.00 82.12 68 LYS A O 1
ATOM 532 N N . ALA A 1 69 ? -11.959 -9.565 2.004 1.00 81.44 69 ALA A N 1
ATOM 533 C CA . ALA A 1 69 ? -11.169 -10.190 3.063 1.00 81.44 69 ALA A CA 1
ATOM 534 C C . ALA A 1 69 ? -11.296 -9.436 4.397 1.00 81.44 69 ALA A C 1
ATOM 536 O O . ALA A 1 69 ? -11.521 -10.049 5.434 1.00 81.44 69 ALA A O 1
ATOM 537 N N . ILE A 1 70 ? -11.240 -8.097 4.367 1.00 82.31 70 ILE A N 1
ATOM 538 C CA . ILE A 1 70 ? -11.451 -7.263 5.559 1.00 82.31 70 ILE A CA 1
ATOM 539 C C . ILE A 1 70 ? -12.861 -7.470 6.125 1.00 82.31 70 ILE A C 1
ATOM 541 O O . ILE A 1 70 ? -13.013 -7.618 7.333 1.00 82.31 70 ILE A O 1
ATOM 545 N N . ARG A 1 71 ? -13.899 -7.494 5.276 1.00 81.44 71 ARG A N 1
ATOM 546 C CA . ARG A 1 71 ? -15.284 -7.718 5.730 1.00 81.44 71 ARG A CA 1
ATOM 547 C C . ARG A 1 71 ? -15.458 -9.082 6.387 1.00 81.44 71 ARG A C 1
ATOM 549 O O . ARG A 1 71 ? -16.020 -9.137 7.471 1.00 81.44 71 ARG A O 1
ATOM 556 N N . GLU A 1 72 ? -14.958 -10.140 5.757 1.00 80.69 72 GLU A N 1
ATOM 557 C CA . GLU A 1 72 ? -15.043 -11.499 6.295 1.00 80.69 72 GLU A CA 1
ATOM 558 C C . GLU A 1 72 ? -14.288 -11.621 7.626 1.00 80.69 72 GLU A C 1
ATOM 560 O O . GLU A 1 72 ? -14.788 -12.211 8.580 1.00 80.69 72 GLU A O 1
ATOM 565 N N . ALA A 1 73 ? -13.102 -11.017 7.727 1.00 78.50 73 ALA A N 1
ATOM 566 C CA . ALA A 1 73 ? -12.324 -11.064 8.957 1.00 78.50 73 ALA A CA 1
ATOM 567 C C . ALA A 1 73 ? -12.991 -10.275 10.101 1.00 78.50 73 ALA A C 1
ATOM 569 O O . ALA A 1 73 ? -12.944 -10.699 11.254 1.00 78.50 73 ALA A O 1
ATOM 570 N N . VAL A 1 74 ? -13.673 -9.167 9.784 1.00 77.62 74 VAL A N 1
ATOM 571 C CA . VAL A 1 74 ? -14.499 -8.425 10.749 1.00 77.62 74 VAL A CA 1
ATOM 572 C C . VAL A 1 74 ? -15.738 -9.223 11.160 1.00 77.62 74 VAL A C 1
ATOM 574 O O . VAL A 1 74 ? -16.109 -9.198 12.330 1.00 77.62 74 VAL A O 1
ATOM 577 N N . GLU A 1 75 ? -16.395 -9.920 10.234 1.00 76.88 75 GLU A N 1
ATOM 578 C CA . GLU A 1 75 ? -17.553 -10.774 10.535 1.00 76.88 75 GLU A CA 1
ATOM 579 C C . GLU A 1 75 ? -17.156 -11.906 11.489 1.00 76.88 75 GLU A C 1
ATOM 581 O O . GLU A 1 75 ? -17.741 -12.032 12.561 1.00 76.88 75 GLU A O 1
ATOM 586 N N . ARG A 1 76 ? -16.048 -12.595 11.198 1.00 74.81 76 ARG A N 1
ATOM 587 C CA . ARG A 1 76 ? -15.467 -13.616 12.080 1.00 74.81 76 ARG A CA 1
ATOM 588 C C . ARG A 1 76 ? -15.153 -13.083 13.480 1.00 74.81 76 ARG A C 1
ATOM 590 O O . ARG A 1 76 ? -15.468 -13.733 14.469 1.00 74.81 76 ARG A O 1
ATOM 597 N N . ALA A 1 77 ? -14.581 -11.882 13.572 1.00 75.19 77 ALA A N 1
ATOM 598 C CA . ALA A 1 77 ? -14.307 -11.241 14.856 1.00 75.19 77 ALA A CA 1
ATOM 599 C C . ALA A 1 77 ? -15.582 -10.849 15.628 1.00 75.19 77 ALA A C 1
ATOM 601 O O . ALA A 1 77 ? -15.527 -10.711 16.845 1.00 75.19 77 ALA A O 1
ATOM 602 N N . ASN A 1 78 ? -16.722 -10.649 14.954 1.00 74.19 78 ASN A N 1
ATOM 603 C CA . ASN A 1 78 ? -18.006 -10.437 15.627 1.00 74.19 78 ASN A CA 1
ATOM 604 C C . ASN A 1 78 ? -18.636 -11.763 16.091 1.00 74.19 78 ASN A C 1
ATOM 606 O O . ASN A 1 78 ? -19.283 -11.776 17.139 1.00 74.19 78 ASN A O 1
ATOM 610 N N . ASP A 1 79 ? -18.428 -12.857 15.353 1.00 69.81 79 ASP A N 1
ATOM 611 C CA . ASP A 1 79 ? -18.946 -14.191 15.694 1.00 69.81 79 ASP A CA 1
ATOM 612 C C . ASP A 1 79 ? -18.256 -14.816 16.918 1.00 69.81 79 ASP A C 1
ATOM 614 O O . ASP A 1 79 ? -18.893 -15.547 17.676 1.00 69.81 79 ASP A O 1
ATOM 618 N N . GLU A 1 80 ? -16.973 -14.505 17.147 1.00 68.94 80 GLU A N 1
ATOM 619 C CA . GLU A 1 80 ? -16.201 -14.956 18.322 1.00 68.94 80 GLU A CA 1
ATOM 620 C C . GLU A 1 80 ? -16.809 -14.484 19.657 1.00 68.94 80 GLU A C 1
ATOM 622 O O . GLU A 1 80 ? -16.586 -15.106 20.697 1.00 68.94 80 GLU A O 1
ATOM 627 N N . GLY A 1 81 ? -17.651 -13.447 19.618 1.00 67.31 81 GLY A N 1
ATOM 628 C CA . GLY A 1 81 ? -18.337 -12.913 20.784 1.00 67.31 81 GLY A CA 1
ATOM 629 C C . GLY A 1 81 ? -17.419 -12.078 21.679 1.00 67.31 81 GLY A C 1
ATOM 630 O O . GLY A 1 81 ? -16.209 -12.267 21.741 1.00 67.31 81 GLY A O 1
ATOM 631 N N . PHE A 1 82 ? -18.015 -11.120 22.387 1.00 76.88 82 PHE A N 1
ATOM 632 C CA . PHE A 1 82 ? -17.290 -10.215 23.279 1.00 76.88 82 PHE A CA 1
ATOM 633 C C . PHE A 1 82 ? -17.628 -10.525 24.743 1.00 76.88 82 PHE A C 1
ATOM 635 O O . PHE A 1 82 ? -18.802 -10.802 25.035 1.00 76.88 82 PHE A O 1
ATOM 642 N N . PRO A 1 83 ?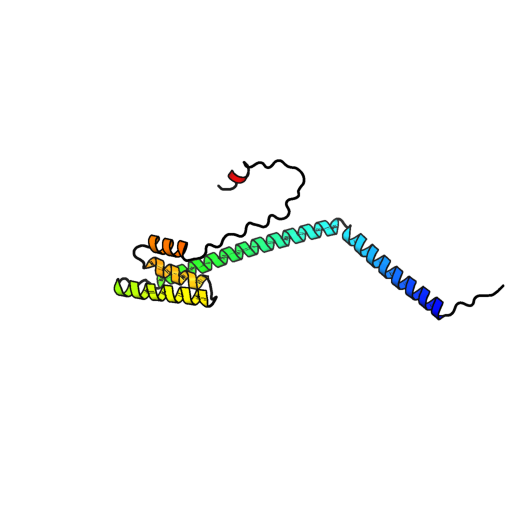 -16.648 -10.459 25.666 1.00 76.56 83 PRO A N 1
ATOM 643 C CA . PRO A 1 83 ? -16.921 -10.579 27.093 1.00 76.56 83 PRO A CA 1
ATOM 644 C C . PRO A 1 83 ? -17.903 -9.484 27.525 1.00 76.56 83 PRO A C 1
ATOM 646 O O . PRO A 1 83 ? -17.862 -8.357 27.029 1.00 76.56 83 PRO A O 1
ATOM 649 N N . LYS A 1 84 ? -18.846 -9.840 28.404 1.00 70.88 84 LYS A N 1
ATOM 650 C CA . LYS A 1 84 ? -19.904 -8.931 28.886 1.00 70.88 84 LYS A CA 1
ATOM 651 C C . LYS A 1 84 ? -19.653 -8.428 30.304 1.00 70.88 84 LYS A C 1
ATOM 653 O O . LYS A 1 84 ? -20.322 -7.485 30.721 1.00 70.88 84 LYS A O 1
ATOM 658 N N . ASP A 1 85 ? -18.744 -9.067 31.035 1.00 82.25 85 ASP A N 1
ATOM 659 C CA . ASP A 1 85 ? -18.374 -8.656 32.383 1.00 82.25 85 ASP A CA 1
ATOM 660 C C . ASP A 1 85 ? -17.400 -7.465 32.318 1.00 82.25 85 ASP A C 1
ATOM 662 O O . ASP A 1 85 ? -16.433 -7.531 31.555 1.00 82.25 85 ASP A O 1
ATOM 666 N N . PRO A 1 86 ? -17.634 -6.371 33.066 1.00 76.31 86 PRO A N 1
ATOM 667 C CA . PRO A 1 86 ? -16.740 -5.215 33.082 1.00 76.31 86 PRO A CA 1
ATOM 668 C C . PRO A 1 86 ? -15.283 -5.553 33.437 1.00 76.31 86 PRO A C 1
ATOM 670 O O . PRO A 1 86 ? -14.386 -4.965 32.835 1.00 76.31 86 PRO A O 1
ATOM 673 N N . GLU A 1 87 ? -15.021 -6.503 34.343 1.00 79.56 87 GLU A N 1
ATOM 674 C CA . GLU A 1 87 ? -13.640 -6.880 34.695 1.00 79.56 87 GLU A CA 1
ATOM 675 C C . GLU A 1 87 ? -12.950 -7.635 33.545 1.00 79.56 87 GLU A C 1
ATOM 677 O O . GLU A 1 87 ? -11.787 -7.382 33.218 1.00 79.56 87 GLU A O 1
ATOM 682 N N . GLU A 1 88 ? -13.680 -8.525 32.867 1.00 82.12 88 GLU A N 1
ATOM 683 C CA . GLU A 1 88 ? -13.168 -9.269 31.709 1.00 82.12 88 GLU A CA 1
ATOM 684 C C . GLU A 1 88 ? -12.993 -8.373 30.474 1.00 82.12 88 GLU A C 1
ATOM 686 O O . GLU A 1 88 ? -12.077 -8.583 29.679 1.00 82.12 88 GLU A O 1
ATOM 691 N N . VAL A 1 89 ? -13.840 -7.351 30.319 1.00 85.19 89 VAL A N 1
ATOM 692 C CA . VAL A 1 89 ? -13.765 -6.363 29.234 1.00 85.19 89 VAL A CA 1
ATOM 693 C C . VAL A 1 89 ? -12.480 -5.544 29.311 1.00 85.19 89 VAL A C 1
ATOM 695 O O . VAL A 1 89 ? -11.823 -5.352 28.286 1.00 85.19 89 VAL A O 1
ATOM 698 N N . GLU A 1 90 ? -12.091 -5.086 30.503 1.00 85.31 90 GLU A N 1
ATOM 699 C CA . GLU A 1 90 ? -10.846 -4.331 30.685 1.00 85.31 90 GLU A CA 1
ATOM 700 C C . GLU A 1 90 ? -9.615 -5.194 30.379 1.00 85.31 90 GLU A C 1
ATOM 702 O O . GLU A 1 90 ? -8.713 -4.760 29.657 1.00 85.31 90 GLU A O 1
ATOM 707 N N . ALA A 1 91 ? -9.598 -6.443 30.856 1.00 86.94 91 ALA A N 1
ATOM 708 C CA . ALA A 1 91 ? -8.515 -7.382 30.571 1.00 86.94 91 ALA A CA 1
ATOM 709 C C . ALA A 1 91 ? -8.411 -7.701 29.068 1.00 86.94 91 ALA A C 1
ATOM 711 O O . ALA A 1 91 ? -7.319 -7.658 28.493 1.00 86.94 91 ALA A O 1
ATOM 712 N N . TYR A 1 92 ? -9.549 -7.962 28.420 1.00 87.75 92 TYR A N 1
ATOM 713 C CA . TYR A 1 92 ? -9.628 -8.234 26.987 1.00 87.75 92 TYR A CA 1
ATOM 714 C C . TYR A 1 92 ? -9.165 -7.035 26.151 1.00 87.75 92 TYR A C 1
ATOM 716 O O . TYR A 1 92 ? -8.377 -7.191 25.218 1.00 87.75 92 TYR A O 1
ATOM 724 N N . PHE A 1 93 ? -9.575 -5.821 26.527 1.00 89.25 93 PHE A N 1
ATOM 725 C CA . PHE A 1 93 ? -9.131 -4.586 25.887 1.00 89.25 93 PHE A CA 1
ATOM 726 C C . PHE A 1 93 ? -7.605 -4.434 25.929 1.00 89.25 93 PHE A C 1
ATOM 728 O O . PHE A 1 93 ? -6.974 -4.209 24.894 1.00 89.25 93 PHE A O 1
ATOM 735 N N . MET A 1 94 ? -7.000 -4.593 27.109 1.00 89.81 94 MET A N 1
ATOM 736 C CA . MET A 1 94 ? -5.550 -4.458 27.276 1.00 89.81 94 MET A CA 1
ATOM 737 C C . MET A 1 94 ? -4.784 -5.518 26.478 1.00 89.81 94 MET A C 1
ATOM 739 O O . MET A 1 94 ? -3.737 -5.220 25.899 1.00 89.81 94 MET A O 1
ATOM 743 N N . GLN A 1 95 ? -5.318 -6.740 26.407 1.00 91.06 95 GLN A N 1
ATOM 744 C CA . GLN A 1 95 ? -4.743 -7.818 25.610 1.00 91.06 95 GLN A CA 1
ATOM 745 C C . GLN A 1 95 ? -4.781 -7.507 24.108 1.00 91.06 95 GLN A C 1
ATOM 747 O O . GLN A 1 95 ? -3.753 -7.636 23.444 1.00 91.06 95 GLN A O 1
ATOM 752 N N . GLU A 1 96 ? -5.930 -7.096 23.566 1.00 91.31 96 GLU A N 1
ATOM 753 C CA . GLU A 1 96 ? -6.078 -6.789 22.137 1.00 91.31 96 GLU A CA 1
ATOM 754 C C . GLU A 1 96 ? -5.209 -5.591 21.726 1.00 91.31 96 GLU A C 1
ATOM 756 O O . GLU A 1 96 ? -4.535 -5.644 20.698 1.00 91.31 96 GLU A O 1
ATOM 761 N N . VAL A 1 97 ? -5.126 -4.537 22.549 1.00 90.69 97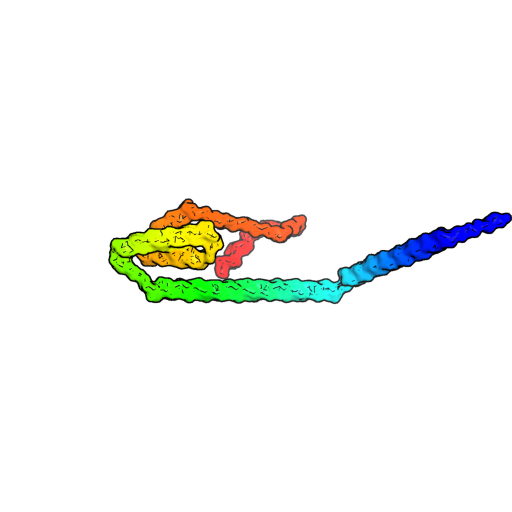 VAL A N 1
ATOM 762 C CA . VAL A 1 97 ? -4.237 -3.393 22.272 1.00 90.69 97 VAL A CA 1
ATOM 763 C C . VAL A 1 97 ? -2.768 -3.823 22.272 1.00 90.69 97 VAL A C 1
ATOM 765 O O . VAL A 1 97 ? -2.044 -3.505 21.328 1.00 90.69 97 VAL A O 1
ATOM 768 N N . ALA A 1 98 ? -2.328 -4.601 23.266 1.00 92.31 98 ALA A N 1
ATOM 769 C CA . ALA A 1 98 ? -0.952 -5.096 23.324 1.00 92.31 98 ALA A CA 1
ATOM 770 C C . ALA A 1 98 ? -0.611 -6.027 22.144 1.00 92.31 98 ALA A C 1
ATOM 772 O O . ALA A 1 98 ? 0.494 -5.962 21.598 1.00 92.31 98 ALA A O 1
ATOM 773 N N . GLN A 1 99 ? -1.552 -6.881 21.720 1.00 91.00 99 GLN A N 1
ATOM 774 C CA . GLN A 1 99 ? -1.382 -7.724 20.534 1.00 91.00 99 GLN A CA 1
ATOM 775 C C . GLN A 1 99 ? -1.294 -6.890 19.252 1.00 91.00 99 GLN A C 1
ATOM 777 O O . GLN A 1 99 ? -0.357 -7.085 18.475 1.00 91.00 99 GLN A O 1
ATOM 782 N N . GLY A 1 100 ? -2.206 -5.933 19.058 1.00 90.81 100 GLY A N 1
ATOM 783 C CA . GLY A 1 100 ? -2.214 -5.041 17.899 1.00 90.81 100 GLY A CA 1
ATOM 784 C C . GLY A 1 100 ? -0.923 -4.229 17.782 1.00 90.81 100 GLY A C 1
ATOM 785 O O . GLY A 1 100 ? -0.297 -4.203 16.722 1.00 90.81 100 GLY A O 1
ATOM 786 N N . GLU A 1 101 ? -0.451 -3.639 18.883 1.00 90.06 101 GLU A N 1
ATOM 787 C CA . GLU A 1 101 ? 0.829 -2.920 18.924 1.00 90.06 101 GLU A CA 1
ATOM 788 C C . GLU A 1 101 ? 2.022 -3.841 18.637 1.00 90.06 101 GLU A C 1
ATOM 790 O O . GLU A 1 101 ? 2.923 -3.481 17.873 1.00 90.06 101 GLU A O 1
ATOM 795 N N . GLY A 1 102 ? 2.012 -5.060 19.184 1.00 91.12 102 GLY A N 1
ATOM 796 C CA . GLY A 1 102 ? 3.032 -6.067 18.909 1.00 91.12 102 GLY A CA 1
ATOM 797 C C . GLY A 1 102 ? 3.085 -6.486 17.435 1.00 91.12 102 GLY A C 1
ATOM 798 O O . GLY A 1 102 ? 4.175 -6.691 16.897 1.00 91.12 102 GLY A O 1
ATOM 799 N N . MET A 1 103 ? 1.936 -6.589 16.759 1.00 88.81 103 MET A N 1
ATOM 800 C CA . MET A 1 103 ? 1.863 -6.889 15.323 1.00 88.81 103 MET A CA 1
ATOM 801 C C . MET A 1 103 ? 2.406 -5.737 14.471 1.00 88.81 103 MET A C 1
ATOM 803 O O . MET A 1 103 ? 3.183 -5.980 13.544 1.00 88.81 103 MET A O 1
ATOM 807 N N . VAL A 1 104 ? 2.086 -4.487 14.830 1.00 87.56 104 VAL A N 1
ATOM 808 C CA . VAL A 1 104 ? 2.616 -3.290 14.152 1.00 87.56 104 VAL A CA 1
ATOM 809 C C . VAL A 1 104 ? 4.139 -3.214 14.279 1.00 87.56 104 VAL A C 1
ATOM 811 O O . VAL A 1 104 ? 4.827 -2.971 13.289 1.00 87.56 104 VAL A O 1
ATOM 814 N N . GLN A 1 105 ? 4.693 -3.477 15.467 1.00 87.00 105 GLN A N 1
ATOM 815 C CA . GLN A 1 105 ? 6.146 -3.451 15.688 1.00 87.00 105 GLN A CA 1
ATOM 816 C C . GLN A 1 105 ? 6.894 -4.536 14.904 1.00 87.00 105 GLN A C 1
ATOM 818 O O . GLN A 1 105 ? 8.016 -4.310 14.454 1.00 87.00 105 GLN A O 1
ATOM 823 N N . LYS A 1 106 ? 6.281 -5.711 14.727 1.00 87.44 106 LYS A N 1
ATOM 824 C CA . LYS A 1 106 ? 6.862 -6.824 13.961 1.00 87.44 106 LYS A CA 1
ATOM 825 C C . LYS A 1 106 ? 6.764 -6.628 12.444 1.00 87.44 106 LYS A C 1
ATOM 827 O O . LYS A 1 106 ? 7.351 -7.418 11.710 1.00 87.44 106 LYS A O 1
ATOM 832 N N . GLY A 1 107 ? 6.037 -5.609 11.977 1.00 80.75 107 GLY A N 1
ATOM 833 C CA . GLY A 1 107 ? 5.738 -5.423 10.557 1.00 80.75 107 GLY A CA 1
ATOM 834 C C . GLY A 1 107 ? 4.868 -6.546 9.986 1.00 80.75 107 GLY A C 1
ATOM 835 O O . GLY A 1 107 ? 5.025 -6.897 8.819 1.00 80.75 107 GLY A O 1
ATOM 836 N N . ALA A 1 108 ? 4.014 -7.143 10.824 1.00 78.31 108 ALA A N 1
ATOM 837 C CA . ALA A 1 108 ? 3.085 -8.197 10.429 1.00 78.31 108 ALA A CA 1
ATOM 838 C C . ALA A 1 108 ? 1.903 -7.632 9.615 1.00 78.31 108 ALA A C 1
ATOM 840 O O . ALA A 1 108 ? 1.853 -6.441 9.298 1.00 78.31 108 ALA A O 1
ATOM 841 N N . ASP A 1 109 ? 0.944 -8.490 9.267 1.00 81.88 109 ASP A N 1
ATOM 842 C CA . ASP A 1 109 ? -0.202 -8.122 8.441 1.00 81.88 109 ASP A CA 1
ATOM 843 C C . ASP A 1 109 ? -1.007 -6.961 9.050 1.00 81.88 109 ASP A C 1
ATOM 845 O O . ASP A 1 109 ? -1.638 -7.077 10.101 1.00 81.88 109 ASP A O 1
ATOM 849 N N . ASN A 1 110 ? -1.034 -5.827 8.339 1.00 84.75 110 ASN A N 1
ATOM 850 C CA . ASN A 1 110 ? -1.730 -4.609 8.777 1.00 84.75 110 ASN A CA 1
ATOM 851 C C . ASN A 1 110 ? -3.227 -4.840 9.041 1.00 84.75 110 ASN A C 1
ATOM 853 O O . ASN A 1 110 ? -3.831 -4.142 9.852 1.00 84.75 110 ASN A O 1
ATOM 857 N N . VAL A 1 111 ? -3.832 -5.800 8.334 1.00 84.81 111 VAL A N 1
ATOM 858 C CA . VAL A 1 111 ? -5.247 -6.155 8.491 1.00 84.81 111 VAL A CA 1
ATOM 859 C C . VAL A 1 111 ? -5.488 -6.828 9.840 1.00 84.81 111 VAL A C 1
ATOM 861 O O . VAL A 1 111 ? -6.464 -6.505 10.509 1.00 84.81 111 VAL A O 1
ATOM 864 N N . GLU A 1 112 ? -4.589 -7.711 10.268 1.00 82.94 112 GLU A N 1
ATOM 865 C CA . GLU A 1 112 ? -4.714 -8.429 11.536 1.00 82.94 112 GLU A CA 1
ATOM 866 C C . GLU A 1 112 ? -4.482 -7.495 12.727 1.00 82.94 112 GLU A C 1
ATOM 868 O O . GLU A 1 112 ? -5.289 -7.456 13.653 1.00 82.94 112 GLU A O 1
ATOM 873 N N . ALA A 1 113 ? -3.475 -6.621 12.631 1.00 88.31 113 ALA A N 1
ATOM 874 C CA . ALA A 1 113 ? -3.270 -5.561 13.613 1.00 88.31 113 ALA A CA 1
ATOM 875 C C . ALA A 1 113 ? -4.501 -4.641 13.733 1.00 88.31 113 ALA A C 1
ATOM 877 O O . ALA A 1 113 ? -4.926 -4.297 14.836 1.00 88.31 113 ALA A O 1
ATOM 878 N N . ALA A 1 114 ? -5.115 -4.264 12.603 1.00 88.12 114 ALA A N 1
ATOM 879 C CA . ALA A 1 114 ? -6.329 -3.448 12.593 1.00 88.12 114 ALA A CA 1
ATOM 880 C C . ALA A 1 114 ? -7.540 -4.161 13.223 1.00 88.12 114 ALA A C 1
ATOM 882 O O . ALA A 1 114 ? -8.374 -3.496 13.842 1.00 88.12 114 ALA A O 1
ATOM 883 N N . LEU A 1 115 ? -7.641 -5.490 13.106 1.00 87.19 115 LEU A N 1
ATOM 884 C CA . LEU A 1 115 ? -8.702 -6.273 13.749 1.00 87.19 115 LEU A CA 1
ATOM 885 C C . LEU A 1 115 ? -8.587 -6.255 15.275 1.00 87.19 115 LEU A C 1
ATOM 887 O O . LEU A 1 115 ? -9.609 -6.110 15.945 1.00 87.19 115 LEU A O 1
ATOM 8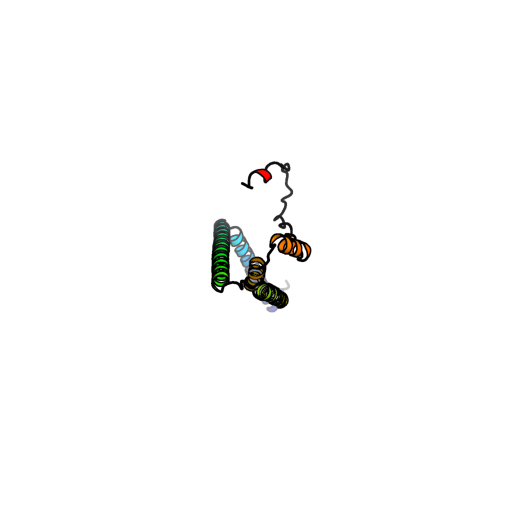91 N N . CYS A 1 116 ? -7.371 -6.311 15.822 1.00 88.12 116 CYS A N 1
ATOM 892 C CA . CYS A 1 116 ? -7.155 -6.168 17.262 1.00 88.12 116 CYS A CA 1
ATOM 893 C C . CYS A 1 116 ? -7.665 -4.815 17.784 1.00 88.12 116 CYS A C 1
ATOM 895 O O . CYS A 1 116 ? -8.433 -4.747 18.746 1.00 88.12 116 CYS A O 1
ATOM 897 N N . PHE A 1 117 ? -7.351 -3.721 17.083 1.00 88.62 117 PHE A N 1
ATOM 898 C CA . PHE A 1 117 ? -7.875 -2.398 17.440 1.00 88.62 117 PHE A CA 1
ATOM 899 C C . PHE A 1 117 ? -9.396 -2.281 17.248 1.00 88.62 117 PHE A C 1
ATOM 901 O O . PHE A 1 117 ? -10.064 -1.592 18.020 1.00 88.62 117 PHE A O 1
ATOM 908 N N . TYR A 1 118 ? -9.973 -2.967 16.255 1.00 89.00 118 TYR A N 1
ATOM 909 C CA . TYR A 1 118 ? -11.426 -3.029 16.069 1.00 89.00 118 TYR A CA 1
ATOM 910 C C . TYR A 1 118 ? -12.129 -3.721 17.244 1.00 89.00 118 TYR A C 1
ATOM 912 O O . TYR A 1 118 ? -13.124 -3.200 17.753 1.00 89.00 118 TYR A O 1
ATOM 920 N N . ARG A 1 119 ? -11.601 -4.862 17.705 1.00 87.25 119 ARG A N 1
ATOM 921 C CA . ARG A 1 119 ? -12.117 -5.587 18.876 1.00 87.25 119 ARG A CA 1
ATOM 922 C C . ARG A 1 119 ? -12.023 -4.733 20.140 1.00 87.25 119 ARG A C 1
ATOM 924 O O . ARG A 1 119 ? -13.013 -4.603 20.858 1.00 87.25 119 ARG A O 1
ATOM 931 N N . ALA A 1 120 ? -10.894 -4.053 20.348 1.00 89.19 120 ALA A N 1
ATOM 932 C CA . ALA A 1 120 ? -10.709 -3.114 21.453 1.00 89.19 120 ALA A CA 1
ATOM 933 C C . ALA A 1 120 ? -11.734 -1.958 21.424 1.00 89.19 120 ALA A C 1
ATOM 935 O O . ALA A 1 120 ? -12.324 -1.621 22.450 1.00 89.19 120 ALA A O 1
ATOM 936 N N . LEU A 1 121 ? -12.019 -1.387 20.246 1.00 88.88 121 LEU A N 1
ATOM 937 C CA . LEU A 1 121 ? -13.035 -0.338 20.081 1.00 88.88 121 LEU A CA 1
ATOM 938 C C . LEU A 1 121 ? -14.459 -0.819 20.389 1.00 88.88 121 LEU A C 1
ATOM 940 O O . LEU A 1 121 ? -15.281 -0.019 20.835 1.00 88.88 121 LEU A O 1
ATOM 944 N N . LYS A 1 122 ? -14.770 -2.095 20.132 1.00 86.44 122 LYS A N 1
ATOM 945 C CA . LYS A 1 122 ? -16.107 -2.668 20.347 1.00 86.44 122 LYS A CA 1
ATOM 946 C C . LYS A 1 122 ? -16.466 -2.842 21.815 1.00 86.44 122 LYS A C 1
ATOM 948 O O . LYS A 1 122 ? -17.638 -2.700 22.154 1.00 86.44 122 LYS A O 1
ATOM 953 N N . VAL A 1 123 ? -15.481 -3.138 22.656 1.00 86.94 123 VAL A N 1
ATOM 954 C CA . VAL A 1 123 ? -15.689 -3.382 24.089 1.00 86.94 123 VAL A CA 1
ATOM 955 C C . VAL A 1 123 ? -15.546 -2.115 24.940 1.00 86.94 123 VAL A C 1
ATOM 957 O O . VAL A 1 123 ? -15.951 -2.099 26.097 1.00 86.94 123 VAL A O 1
ATOM 960 N N . TYR A 1 124 ? -15.001 -1.034 24.375 1.00 85.00 124 TYR A N 1
ATOM 961 C CA . TYR A 1 124 ? -14.733 0.199 25.111 1.00 85.00 124 TYR A CA 1
ATOM 962 C C . TYR A 1 124 ? -16.016 1.026 25.353 1.00 85.00 124 TYR A C 1
ATOM 964 O O . TYR A 1 124 ? -16.774 1.275 24.410 1.00 85.00 124 TYR A O 1
ATOM 972 N N . PRO A 1 125 ? -16.256 1.537 26.577 1.00 86.00 125 PRO A N 1
ATOM 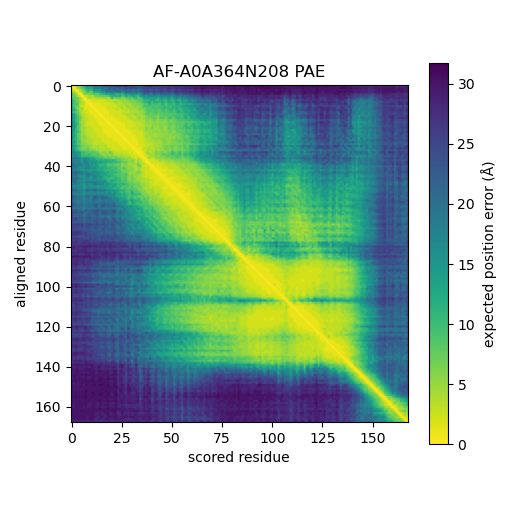973 C CA . PRO A 1 125 ? -17.496 2.243 26.918 1.00 86.00 125 PRO A CA 1
ATOM 974 C C . PRO A 1 125 ? -17.665 3.590 26.191 1.00 86.00 125 PRO A C 1
ATOM 976 O O . PRO A 1 125 ? -18.793 4.030 25.972 1.00 86.00 125 PRO A O 1
ATOM 979 N N . ASN A 1 126 ? -16.567 4.251 25.797 1.00 87.44 126 ASN A N 1
ATOM 980 C CA . ASN A 1 126 ? -16.587 5.541 25.094 1.00 87.44 126 ASN A CA 1
ATOM 981 C C . ASN A 1 126 ? -15.646 5.564 23.870 1.00 87.44 126 ASN A C 1
ATOM 983 O O . ASN A 1 126 ? -14.550 6.130 23.927 1.00 87.44 126 ASN A O 1
ATOM 987 N N . PRO A 1 127 ? -16.032 4.968 22.729 1.00 86.44 127 PRO A N 1
ATOM 988 C CA . PRO A 1 127 ? -15.129 4.787 21.587 1.00 86.44 127 PRO A CA 1
ATOM 989 C C . PRO A 1 127 ? -14.623 6.110 20.988 1.00 86.44 127 PRO A C 1
ATOM 991 O O . PRO A 1 127 ? -13.551 6.156 20.388 1.00 86.44 127 PRO A O 1
ATOM 994 N N . ARG A 1 128 ? -15.361 7.214 21.173 1.00 88.12 128 ARG A N 1
ATOM 995 C CA . ARG A 1 128 ? -14.969 8.540 20.674 1.00 88.12 128 ARG A CA 1
ATOM 996 C C . ARG A 1 128 ? -13.712 9.069 21.362 1.00 88.12 128 ARG A C 1
ATOM 998 O O . ARG A 1 128 ? -12.905 9.741 20.727 1.00 88.12 128 ARG A O 1
ATOM 1005 N N . GLU A 1 129 ? -13.553 8.783 22.649 1.00 89.25 129 GLU A N 1
ATOM 1006 C CA . GLU A 1 129 ? -12.363 9.163 23.406 1.00 89.25 129 GLU A CA 1
ATOM 1007 C C . GLU A 1 129 ? -11.135 8.391 22.928 1.00 89.25 129 GLU A C 1
ATOM 1009 O O . GLU A 1 129 ? -10.102 9.001 22.653 1.00 89.25 129 GLU A O 1
ATOM 1014 N N . LEU A 1 130 ? -11.281 7.080 22.722 1.00 87.88 130 LEU A N 1
ATOM 1015 C CA . LEU A 1 130 ? -10.194 6.228 22.252 1.00 87.88 130 LEU A CA 1
ATOM 1016 C C . LEU A 1 130 ? -9.696 6.645 20.856 1.00 87.88 130 LEU A C 1
ATOM 1018 O O . LEU A 1 130 ? -8.493 6.767 20.634 1.00 87.88 130 LEU A O 1
ATOM 1022 N N . ILE A 1 131 ? -10.612 6.974 19.939 1.00 88.81 131 ILE A N 1
ATOM 1023 C CA . ILE A 1 131 ? -10.264 7.508 18.611 1.00 88.81 131 ILE A CA 1
ATOM 1024 C C . ILE A 1 131 ? -9.489 8.829 18.727 1.00 88.81 131 ILE A C 1
ATOM 1026 O O . ILE A 1 131 ? -8.476 9.011 18.053 1.00 88.81 131 ILE A O 1
ATOM 1030 N N . ASN A 1 132 ? -9.913 9.736 19.614 1.00 88.94 132 ASN A N 1
ATOM 1031 C CA . ASN A 1 132 ? -9.220 11.012 19.818 1.00 88.94 132 ASN A CA 1
ATOM 1032 C C . ASN A 1 132 ? -7.788 10.833 20.347 1.00 88.94 132 ASN A C 1
ATOM 1034 O O . ASN A 1 132 ? -6.938 11.689 20.091 1.00 88.94 132 ASN A O 1
ATOM 1038 N N . ILE A 1 133 ? -7.526 9.775 21.121 1.00 89.12 133 ILE A N 1
ATOM 1039 C CA . ILE A 1 133 ? -6.177 9.436 21.586 1.00 89.12 133 ILE A CA 1
ATOM 1040 C C . ILE A 1 133 ? -5.340 8.970 20.393 1.00 89.12 133 ILE A C 1
ATOM 1042 O O . ILE A 1 133 ? -4.278 9.544 20.157 1.00 89.12 133 ILE A O 1
ATOM 1046 N N . TYR A 1 134 ? -5.842 8.028 19.588 1.00 88.06 134 TYR A N 1
ATOM 1047 C CA . TYR A 1 134 ? -5.130 7.545 18.399 1.00 88.06 134 TYR A CA 1
ATOM 1048 C C . TYR A 1 134 ? -4.826 8.655 17.387 1.00 88.06 134 TYR A C 1
ATOM 1050 O O . TYR A 1 134 ? -3.707 8.734 16.883 1.00 88.06 134 TYR A O 1
ATOM 1058 N N . ASP A 1 135 ? -5.760 9.578 17.157 1.00 87.69 135 ASP A N 1
ATOM 1059 C CA . ASP A 1 135 ? -5.558 10.732 16.269 1.00 87.69 135 ASP A CA 1
ATOM 1060 C C . ASP A 1 135 ? -4.425 11.673 16.715 1.00 87.69 135 ASP A C 1
ATOM 1062 O O . ASP A 1 135 ? -3.910 12.456 15.905 1.00 87.69 135 ASP A O 1
ATOM 1066 N N . LYS A 1 136 ? -4.073 11.647 18.007 1.00 87.25 136 LYS A N 1
ATOM 1067 C CA . LYS A 1 136 ? -2.999 12.456 18.598 1.00 87.25 136 LYS A CA 1
ATOM 1068 C C . LYS A 1 136 ? -1.682 11.695 18.701 1.00 87.25 136 LYS A C 1
ATOM 1070 O O . LYS A 1 136 ? -0.632 12.323 18.588 1.00 87.25 136 LYS A O 1
ATOM 1075 N N . THR A 1 137 ? -1.726 10.391 18.962 1.00 86.06 137 THR A N 1
ATOM 1076 C CA . THR A 1 137 ? -0.530 9.575 19.215 1.00 86.06 137 THR A CA 1
ATOM 1077 C C . THR A 1 137 ? 0.046 8.953 17.948 1.00 86.06 137 THR A C 1
ATOM 1079 O O . THR A 1 137 ? 1.261 8.780 17.861 1.00 86.06 137 THR A O 1
ATOM 1082 N N . VAL A 1 138 ? -0.785 8.657 16.945 1.00 81.56 138 VAL A N 1
ATOM 1083 C CA . VAL A 1 138 ? -0.333 8.068 15.682 1.00 81.56 138 VAL A CA 1
ATOM 1084 C C . VAL A 1 138 ? 0.075 9.182 14.711 1.00 81.56 138 VAL A C 1
ATOM 1086 O O . VAL A 1 138 ? -0.703 10.111 14.467 1.00 81.56 138 VAL A O 1
ATOM 1089 N N . PRO A 1 139 ? 1.285 9.125 14.120 1.00 79.38 139 PRO A N 1
ATOM 1090 C CA . PRO A 1 139 ? 1.703 10.103 13.128 1.00 79.38 139 PRO A CA 1
ATOM 1091 C C . PRO A 1 139 ? 0.757 10.063 11.928 1.00 79.38 139 PRO A C 1
ATOM 1093 O O . PRO A 1 139 ? 0.596 9.040 11.262 1.00 79.38 139 PRO A O 1
ATOM 1096 N N . LYS A 1 140 ? 0.139 11.208 11.628 1.00 75.12 140 LYS A N 1
ATOM 1097 C CA . LYS A 1 140 ? -0.727 11.346 10.458 1.00 75.12 140 LYS A CA 1
ATOM 1098 C C . LYS A 1 140 ? 0.133 11.176 9.219 1.00 75.12 140 LYS A C 1
ATOM 1100 O O . LYS A 1 140 ? 1.065 11.955 9.009 1.00 75.12 140 LYS A O 1
ATOM 1105 N N . VAL A 1 141 ? -0.194 10.175 8.401 1.00 72.56 141 VAL A N 1
ATOM 1106 C CA . VAL A 1 141 ? 0.375 10.041 7.060 1.00 72.56 141 VAL A CA 1
ATOM 1107 C C . VAL A 1 141 ? 0.013 11.318 6.323 1.00 72.56 141 VAL A C 1
ATOM 1109 O O . VAL A 1 141 ? -1.120 11.511 5.889 1.00 72.56 141 VAL A O 1
ATOM 1112 N N . THR A 1 142 ? 0.968 12.236 6.243 1.00 56.59 142 THR A N 1
ATOM 1113 C CA . THR A 1 142 ? 0.836 13.401 5.390 1.00 56.59 142 THR A CA 1
ATOM 1114 C C . THR A 1 142 ? 0.866 12.857 3.970 1.00 56.59 142 THR A C 1
ATOM 1116 O O . THR A 1 142 ? 1.876 12.269 3.571 1.00 56.59 142 THR A O 1
ATOM 1119 N N . PRO A 1 143 ? -0.234 12.967 3.200 1.00 60.12 143 PRO A N 1
ATOM 1120 C CA . PRO A 1 143 ? -0.195 12.556 1.814 1.00 60.12 143 PRO A CA 1
ATOM 1121 C C . PRO A 1 143 ? 0.882 13.411 1.157 1.00 60.12 143 PRO A C 1
ATOM 1123 O O . PRO A 1 143 ? 0.775 14.640 1.091 1.00 60.12 143 PRO A O 1
ATOM 1126 N N . SER A 1 144 ? 1.966 12.765 0.732 1.00 57.53 144 SER A N 1
ATOM 1127 C CA . SER A 1 144 ? 2.949 13.423 -0.111 1.00 57.53 144 SER A CA 1
ATOM 1128 C C . SER A 1 144 ? 2.170 13.965 -1.303 1.00 57.53 144 SER A C 1
ATOM 1130 O O . SER A 1 144 ? 1.459 13.215 -1.976 1.00 57.53 144 SER A O 1
ATOM 1132 N N . ARG A 1 145 ? 2.200 15.294 -1.492 1.00 57.31 145 ARG A N 1
ATOM 1133 C CA . ARG A 1 145 ? 1.512 15.940 -2.616 1.00 57.31 145 ARG A CA 1
ATOM 1134 C C . ARG A 1 145 ? 1.803 15.118 -3.871 1.00 57.31 145 ARG A C 1
ATOM 1136 O O . ARG A 1 145 ? 2.981 14.806 -4.088 1.00 57.31 145 ARG A O 1
ATOM 1143 N N . PRO A 1 146 ? 0.789 14.791 -4.695 1.00 58.16 146 PRO A N 1
ATOM 1144 C CA . PRO A 1 146 ? 1.042 14.154 -5.973 1.00 58.16 146 PRO A CA 1
ATOM 1145 C C . PRO A 1 146 ? 2.109 14.986 -6.674 1.00 58.16 146 PRO A C 1
ATOM 1147 O O . PRO A 1 146 ? 1.934 16.196 -6.854 1.00 58.16 146 PRO A O 1
ATOM 1150 N N . ARG A 1 147 ? 3.253 14.379 -7.007 1.00 51.88 147 ARG A N 1
ATOM 1151 C CA . ARG A 1 147 ? 4.197 15.029 -7.911 1.00 51.88 147 ARG A CA 1
ATOM 1152 C C . ARG A 1 147 ? 3.436 15.189 -9.216 1.00 51.88 147 ARG A C 1
ATOM 1154 O O . ARG A 1 147 ? 3.259 14.213 -9.937 1.00 51.88 147 ARG A O 1
ATOM 1161 N N . HIS A 1 148 ? 2.909 16.392 -9.450 1.00 51.12 148 HIS A N 1
ATOM 1162 C CA . HIS A 1 148 ? 2.231 16.729 -10.689 1.00 51.12 148 HIS A CA 1
ATOM 1163 C C . HIS A 1 148 ? 3.144 16.287 -11.835 1.00 51.12 148 HIS A C 1
ATOM 1165 O O . HIS A 1 148 ? 4.292 16.744 -11.887 1.00 51.12 148 HIS A O 1
ATOM 1171 N N . PRO A 1 149 ? 2.694 15.377 -12.715 1.00 56.66 149 PRO A N 1
ATOM 1172 C CA . PRO A 1 149 ? 3.484 15.014 -13.872 1.00 56.66 149 PRO A CA 1
ATOM 1173 C C . PRO A 1 149 ? 3.592 16.267 -14.739 1.00 56.66 149 PRO A C 1
ATOM 1175 O O . PRO A 1 149 ? 2.595 16.718 -15.283 1.00 56.66 149 PRO A O 1
ATOM 1178 N N . CYS A 1 150 ? 4.793 16.847 -14.771 1.00 46.78 150 CYS A N 1
ATOM 1179 C CA . CYS A 1 150 ? 5.221 17.970 -15.605 1.00 46.78 150 CYS A CA 1
ATOM 1180 C C . CYS A 1 150 ? 4.190 19.103 -15.762 1.00 46.78 150 CYS A C 1
ATOM 1182 O O . CYS A 1 150 ? 3.317 19.070 -16.625 1.00 46.78 150 CYS A O 1
ATOM 1184 N N . ARG A 1 151 ? 4.369 20.179 -14.988 1.00 48.41 151 ARG A N 1
ATOM 1185 C CA . ARG A 1 151 ? 3.844 21.502 -15.346 1.00 48.41 151 ARG A CA 1
ATOM 1186 C C . ARG A 1 151 ? 4.476 21.888 -16.694 1.00 48.41 151 ARG A C 1
ATOM 1188 O O . ARG A 1 151 ? 5.625 22.316 -16.728 1.00 48.41 151 ARG A O 1
ATOM 1195 N N . ASP A 1 152 ? 3.773 21.637 -17.797 1.00 47.69 152 ASP A N 1
ATOM 1196 C CA . ASP A 1 152 ? 4.130 22.153 -19.119 1.00 47.69 152 ASP A CA 1
ATOM 1197 C C . ASP A 1 152 ? 3.917 23.669 -19.070 1.00 47.69 152 ASP A C 1
ATOM 1199 O O . ASP A 1 152 ? 2.789 24.168 -19.049 1.00 47.69 152 ASP A O 1
ATOM 1203 N N . ASP A 1 153 ? 5.020 24.394 -18.912 1.00 54.12 153 ASP A N 1
ATOM 1204 C CA . ASP A 1 153 ? 5.065 25.836 -18.700 1.00 54.12 153 ASP A CA 1
ATOM 1205 C C . ASP A 1 153 ? 4.859 26.583 -20.025 1.00 54.12 153 ASP A C 1
ATOM 1207 O O . ASP A 1 153 ? 5.718 27.309 -20.528 1.00 54.12 153 ASP A O 1
ATOM 1211 N N . ARG A 1 154 ? 3.698 26.369 -20.650 1.00 54.66 154 ARG A N 1
ATOM 1212 C CA . ARG A 1 154 ? 3.249 27.169 -21.788 1.00 54.66 154 ARG A CA 1
ATOM 1213 C C . ARG A 1 154 ? 1.797 27.592 -21.632 1.00 54.66 154 ARG A C 1
ATOM 1215 O O . ARG A 1 154 ? 0.880 26.938 -22.105 1.00 54.66 154 ARG A O 1
ATOM 1222 N N . ARG A 1 155 ? 1.660 28.789 -21.052 1.00 54.28 155 ARG A N 1
ATOM 1223 C CA . ARG A 1 155 ? 0.580 29.768 -21.259 1.00 54.28 155 ARG A CA 1
ATOM 1224 C C . ARG A 1 155 ? -0.844 29.210 -21.158 1.00 54.28 155 ARG A C 1
ATOM 1226 O O . ARG A 1 155 ? -1.459 28.842 -22.151 1.00 54.28 155 ARG A O 1
ATOM 1233 N N . GLY A 1 156 ? -1.412 29.328 -19.966 1.00 47.41 156 GLY A N 1
ATOM 1234 C CA . GLY A 1 156 ? -2.852 29.279 -19.752 1.00 47.41 156 GLY A CA 1
ATOM 1235 C C . GLY A 1 156 ? -3.173 29.807 -18.363 1.00 47.41 156 GLY A C 1
ATOM 1236 O O . GLY A 1 156 ? -2.633 29.316 -17.379 1.00 47.41 156 GLY A O 1
ATOM 1237 N N . HIS A 1 157 ? -3.996 30.845 -18.306 1.00 55.59 157 HIS A N 1
ATOM 1238 C CA . HIS A 1 157 ? -4.540 31.454 -17.098 1.00 55.59 157 HIS A CA 1
ATOM 1239 C C . HIS A 1 157 ? -4.961 30.387 -16.072 1.00 55.59 157 HIS A C 1
ATOM 1241 O O . HI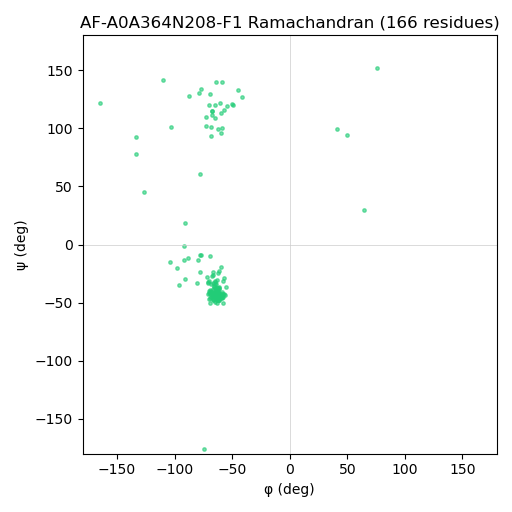S A 1 157 ? -5.725 29.479 -16.393 1.00 55.59 157 HIS A O 1
ATOM 1247 N N . PHE A 1 158 ? -4.463 30.494 -14.838 1.00 58.34 158 PHE A N 1
ATOM 1248 C CA . PHE A 1 158 ? -4.926 29.669 -13.725 1.00 58.34 158 PHE A CA 1
ATOM 1249 C C . PHE A 1 158 ? -6.368 30.078 -13.402 1.00 58.34 158 PHE A C 1
ATOM 1251 O O . PHE A 1 158 ? -6.600 31.229 -13.032 1.00 58.34 158 PHE A O 1
ATOM 1258 N N . ASP A 1 159 ? -7.319 29.169 -13.611 1.00 57.03 159 ASP A N 1
ATOM 1259 C CA . ASP A 1 159 ? -8.729 29.339 -13.256 1.00 57.03 159 ASP A CA 1
ATOM 1260 C C . ASP A 1 159 ? -9.014 28.531 -11.974 1.00 57.03 159 ASP A C 1
ATOM 1262 O O . ASP A 1 159 ? -9.110 27.298 -12.027 1.00 57.03 159 ASP A O 1
ATOM 1266 N N . PRO A 1 160 ? -9.085 29.188 -10.802 1.00 56.78 160 PRO A N 1
ATOM 1267 C CA . PRO A 1 160 ? -9.292 28.513 -9.525 1.00 56.78 160 PRO A CA 1
ATOM 1268 C C . PRO A 1 160 ? -10.700 27.915 -9.359 1.00 56.78 160 PRO A C 1
ATOM 1270 O O . PRO A 1 160 ? -10.905 27.143 -8.426 1.00 56.78 160 PRO A O 1
ATOM 1273 N N . GLY A 1 161 ? -11.661 28.206 -10.248 1.00 51.06 161 GLY A N 1
ATOM 1274 C CA . GLY A 1 161 ? -13.054 27.758 -10.112 1.00 51.06 161 GLY A CA 1
ATOM 1275 C C . GLY A 1 161 ? -13.332 26.307 -10.530 1.00 51.06 161 GLY A C 1
ATOM 1276 O O . GLY A 1 161 ? -14.391 25.768 -10.210 1.00 51.06 161 GLY A O 1
ATOM 1277 N N . ARG A 1 162 ? -12.403 25.644 -11.231 1.00 54.16 162 ARG A N 1
ATOM 1278 C CA . ARG A 1 162 ? -12.640 24.304 -11.805 1.00 54.16 162 ARG A CA 1
ATOM 1279 C C . ARG A 1 162 ? -12.556 23.163 -10.785 1.00 54.16 162 ARG A C 1
ATOM 1281 O O . ARG A 1 162 ? -13.165 22.123 -10.990 1.00 54.16 162 ARG A O 1
ATOM 1288 N N . TRP A 1 163 ? -11.849 23.355 -9.674 1.00 51.31 163 TRP A N 1
ATOM 1289 C CA . TRP A 1 163 ? -11.629 22.298 -8.677 1.00 51.31 163 TRP A CA 1
ATOM 1290 C C . TRP A 1 163 ? -12.824 22.048 -7.749 1.00 51.31 163 TRP A C 1
ATOM 1292 O O . TRP A 1 163 ? -12.808 21.076 -7.004 1.00 51.31 163 TRP A O 1
ATOM 1302 N N . GLN A 1 164 ? -13.857 22.897 -7.784 1.00 49.78 164 GLN A N 1
ATOM 1303 C CA . GLN A 1 164 ? -15.017 22.767 -6.896 1.00 49.78 164 GLN A CA 1
ATOM 1304 C C . GLN A 1 164 ? -16.130 21.858 -7.457 1.00 49.78 164 GLN A C 1
ATOM 1306 O O . GLN A 1 164 ? -17.058 21.539 -6.723 1.00 49.78 164 GLN A O 1
ATOM 1311 N N . GLN A 1 165 ? -16.078 21.464 -8.738 1.00 48.47 165 GLN A N 1
ATOM 1312 C CA . GLN A 1 165 ? -17.180 20.736 -9.396 1.00 48.47 165 GLN A CA 1
ATOM 1313 C C . GLN A 1 165 ? -16.994 19.212 -9.456 1.00 48.47 165 GLN A C 1
ATOM 1315 O O . GLN A 1 165 ? -17.988 18.503 -9.531 1.00 48.47 165 GLN A O 1
ATOM 1320 N N . ASP A 1 166 ? -15.770 18.692 -9.327 1.00 46.31 166 ASP A N 1
ATOM 1321 C CA . ASP A 1 166 ? -15.498 17.244 -9.429 1.00 46.31 166 ASP A CA 1
ATOM 1322 C C . ASP A 1 166 ? -15.564 16.515 -8.067 1.00 46.31 166 ASP A C 1
ATOM 1324 O O . ASP A 1 166 ? -15.002 15.434 -7.900 1.00 46.31 166 ASP A O 1
ATOM 1328 N N . THR A 1 167 ? -16.201 17.123 -7.058 1.00 53.12 167 THR A N 1
ATOM 1329 C CA . THR A 1 167 ? -16.327 16.560 -5.696 1.00 53.12 167 THR A CA 1
ATOM 1330 C C . THR A 1 167 ? -17.779 16.503 -5.207 1.00 53.12 167 THR A C 1
ATOM 1332 O O . THR A 1 167 ? -18.062 16.869 -4.065 1.00 53.12 167 THR A O 1
ATOM 1335 N N . ILE A 1 168 ? -18.697 16.047 -6.065 1.00 40.75 168 ILE A N 1
ATOM 1336 C CA . ILE A 1 168 ? -20.001 15.495 -5.660 1.00 40.75 168 ILE A CA 1
ATOM 1337 C C . ILE A 1 168 ? -20.226 14.190 -6.419 1.00 40.75 168 ILE A C 1
ATOM 1339 O O . ILE A 1 168 ? -20.100 14.215 -7.663 1.00 40.75 168 ILE A O 1
#

Secondary structure (DSSP, 8-state):
-------HHHHHHHHHHHHHHHHHHHHHHHHHHHHT-HHHHHHHHHHHHHHHHHHHHHHHHHHHHHHHHHHHHHHHHHHT----SHHHHHHHHHHHHHHHHHHHHHT--HHHHHHHHHHHHHH-S-HHHHHHHHHHHSPP--------S----S-----GGGGGSS--

Radius of gyration: 33.87 Å; Cα contacts (8 Å, |Δi|>4): 53; chains: 1; bounding box: 77×46×97 Å

Organism: Stemphylium lycopersici (NCBI:txid183478)

Sequence (168 aa):
MSNSSLKPSTIAAISAGTIVTGLLAYAAYFDYKRRNDPGFRKQLKKESKRTERQAKEEAEAQGAEQKKAIREAVERANDEGFPKDPEEVEAYFMQEVAQGEGMVQKGADNVEAALCFYRALKVYPNPRELINIYDKTVPKVTPSRPRHPCRDDRRGHFDPGRWQQDTI

pLDDT: mean 79.48, std 14.06, range [40.75, 97.56]